Protein AF-A0A2H0I8L8-F1 (afdb_monomer)

Mean predicted aligned error: 6.41 Å

Nearest PDB structures (foldseek):
  3fka-assembly1_D  TM=8.572E-01  e=3.727E-03  Ruegeria pomeroyi DSS-3
  4r80-assembly2_B  TM=9.138E-01  e=1.788E-02  synthetic construct
  9bk6-assembly1_A  TM=7.495E-01  e=1.189E-01  synthetic construct
  8chv-assembly1_A  TM=7.475E-01  e=1.333E+00  Homo sapiens
  7yyh-assembly1_P  TM=5.309E-01  e=5.340E-01  Homo sapiens

Radius of gyration: 14.77 Å; Cα contacts (8 Å, |Δi|>4): 99; chains: 1; bounding box: 41×19×38 Å

Foldseek 3Di:
DWDWDDDPQKIWIWDWDDDPPWIKTKIWIWGQDPNDTDTDDIDIDTDDPPPPDD

Solvent-accessible surface area (backbone atoms only — not comparable to full-atom values): 3313 Å² total; per-residue (Å²): 96,77,48,77,50,78,58,92,50,37,33,44,34,42,41,44,47,77,60,85,99,38,49,39,40,36,41,34,36,32,38,54,56,96,93,36,81,41,82,76,44,77,49,79,46,83,54,79,86,76,83,80,78,130

Structure (mmCIF, N/CA/C/O backbone):
data_AF-A0A2H0I8L8-F1
#
_entry.id   AF-A0A2H0I8L8-F1
#
loop_
_atom_site.group_PDB
_atom_site.id
_atom_site.type_symbol
_atom_site.label_atom_id
_atom_site.label_alt_id
_atom_site.label_comp_id
_atom_site.label_asym_id
_atom_site.label_entity_id
_atom_site.label_seq_id
_atom_site.pdbx_PDB_ins_code
_atom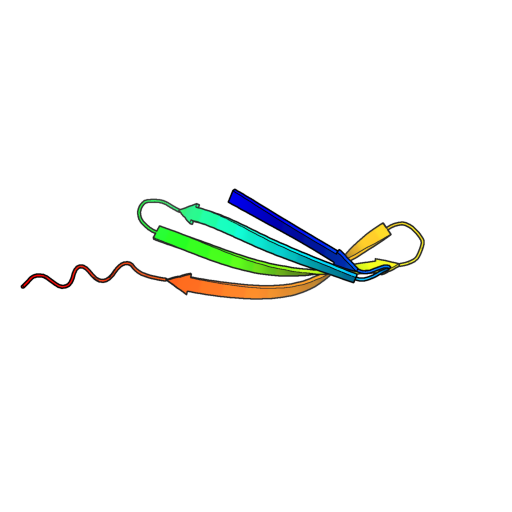_site.Cartn_x
_atom_site.Cartn_y
_atom_site.Cartn_z
_atom_site.occupancy
_atom_site.B_iso_or_equiv
_atom_site.auth_seq_id
_atom_site.auth_comp_id
_atom_site.auth_asym_id
_atom_site.auth_atom_id
_atom_site.pdbx_PDB_model_num
ATOM 1 N N . MET A 1 1 ? -8.781 -4.035 7.376 1.00 82.5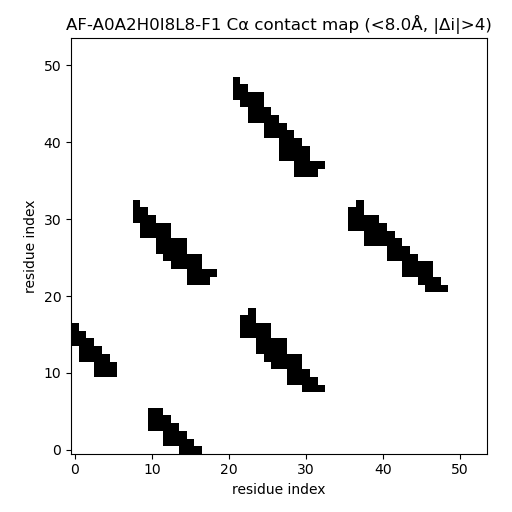6 1 MET A N 1
ATOM 2 C CA . MET A 1 1 ? -9.265 -4.100 5.975 1.00 82.56 1 MET A CA 1
ATOM 3 C C . MET A 1 1 ? -8.271 -3.359 5.107 1.00 82.56 1 MET A C 1
ATOM 5 O O . MET A 1 1 ? -7.875 -2.260 5.488 1.00 82.56 1 MET A O 1
ATOM 9 N N . ILE A 1 2 ? -7.854 -3.965 4.000 1.00 90.25 2 ILE A N 1
ATOM 10 C CA . ILE A 1 2 ? -6.881 -3.399 3.063 1.00 90.25 2 ILE A CA 1
ATOM 11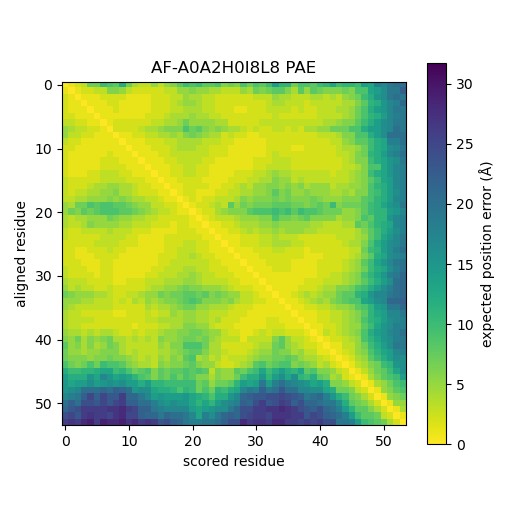 C C . ILE A 1 2 ? -7.578 -3.300 1.708 1.00 90.25 2 ILE A C 1
ATOM 13 O O . ILE A 1 2 ? -8.208 -4.264 1.283 1.00 90.25 2 ILE A O 1
ATOM 17 N N . ALA A 1 3 ? -7.498 -2.136 1.072 1.00 93.81 3 ALA A N 1
ATOM 18 C CA . ALA A 1 3 ? -7.895 -1.943 -0.318 1.00 93.81 3 ALA A CA 1
ATOM 19 C C . ALA A 1 3 ? -6.672 -1.479 -1.109 1.00 93.81 3 ALA A C 1
ATOM 21 O O . ALA A 1 3 ? -5.878 -0.686 -0.596 1.00 93.81 3 ALA A O 1
ATOM 22 N N . ILE A 1 4 ? -6.516 -1.994 -2.323 1.00 96.31 4 ILE A N 1
ATOM 23 C CA . ILE A 1 4 ? -5.387 -1.698 -3.202 1.00 96.31 4 ILE A CA 1
ATOM 24 C C . ILE A 1 4 ? -5.963 -1.349 -4.567 1.00 96.31 4 ILE A C 1
ATOM 26 O O . ILE A 1 4 ? -6.806 -2.086 -5.073 1.00 96.31 4 ILE A O 1
ATOM 30 N N . ASP A 1 5 ? -5.504 -0.238 -5.127 1.00 97.12 5 ASP A N 1
ATOM 31 C CA . ASP A 1 5 ? -5.747 0.143 -6.514 1.00 97.12 5 ASP A CA 1
ATOM 32 C C . ASP A 1 5 ? -4.400 0.233 -7.236 1.00 97.12 5 ASP A C 1
ATOM 34 O O . ASP A 1 5 ? -3.453 0.812 -6.696 1.00 97.12 5 ASP A O 1
ATOM 38 N N . ILE A 1 6 ? -4.289 -0.394 -8.406 1.00 97.12 6 ILE A N 1
ATOM 39 C CA . ILE A 1 6 ? -3.035 -0.535 -9.154 1.00 97.12 6 ILE A CA 1
ATOM 40 C C . ILE A 1 6 ? -3.247 0.029 -10.550 1.00 97.12 6 ILE A C 1
ATOM 42 O O . ILE A 1 6 ? -4.131 -0.414 -11.281 1.00 97.12 6 ILE A O 1
ATOM 46 N N . HIS A 1 7 ? 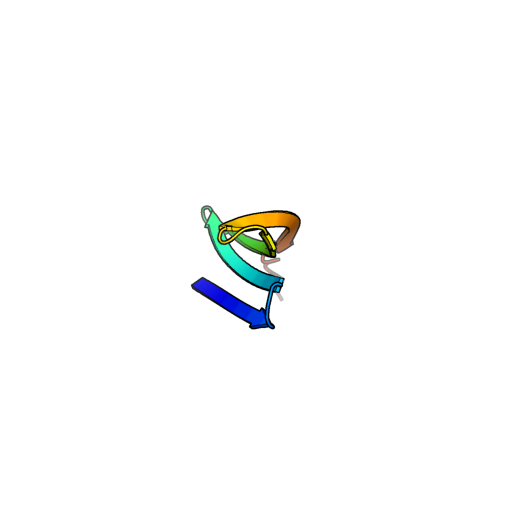-2.387 0.963 -10.938 1.00 95.31 7 HIS A N 1
ATOM 47 C CA . HIS A 1 7 ? -2.389 1.572 -12.253 1.00 95.31 7 HIS A CA 1
ATOM 48 C C . HIS A 1 7 ? -0.967 1.560 -12.822 1.00 95.31 7 HIS A C 1
ATOM 50 O O . HIS A 1 7 ? -0.154 2.425 -12.511 1.00 95.31 7 HIS A O 1
ATOM 56 N N . HIS A 1 8 ? -0.684 0.564 -13.669 1.00 94.38 8 HIS A N 1
ATOM 57 C CA . HIS A 1 8 ? 0.640 0.311 -14.250 1.00 94.38 8 HIS A CA 1
ATOM 58 C C . HIS A 1 8 ? 1.734 0.152 -13.179 1.00 94.38 8 HIS A C 1
ATOM 60 O O . HIS A 1 8 ? 1.759 -0.845 -12.461 1.00 94.38 8 HIS A O 1
ATOM 66 N N . ASP A 1 9 ? 2.630 1.127 -13.089 1.00 97.00 9 ASP A N 1
ATOM 67 C CA . ASP A 1 9 ? 3.787 1.196 -12.207 1.00 97.00 9 ASP A CA 1
ATOM 68 C C . ASP A 1 9 ? 3.489 1.922 -10.892 1.00 97.00 9 ASP A C 1
ATOM 70 O O . ASP A 1 9 ? 4.377 2.076 -10.062 1.00 97.00 9 ASP A O 1
ATOM 74 N N . ILE A 1 10 ? 2.248 2.350 -10.662 1.00 96.50 10 ILE A N 1
ATOM 75 C CA . ILE A 1 10 ? 1.836 3.023 -9.432 1.00 96.50 10 ILE A CA 1
ATOM 76 C C . ILE A 1 10 ? 0.742 2.204 -8.755 1.00 96.50 10 ILE A C 1
ATOM 78 O O . ILE A 1 10 ? -0.163 1.682 -9.404 1.00 96.50 10 ILE A O 1
ATOM 82 N N . ALA A 1 11 ? 0.788 2.114 -7.428 1.00 97.00 11 ALA A N 1
ATOM 83 C CA . ALA A 1 11 ? -0.315 1.581 -6.641 1.00 97.00 11 ALA A CA 1
ATOM 84 C C . ALA A 1 11 ? -0.622 2.476 -5.441 1.00 97.00 11 ALA A C 1
ATOM 86 O O . ALA A 1 11 ? 0.266 3.079 -4.838 1.00 97.00 11 ALA A O 1
ATOM 87 N N . ILE A 1 12 ? -1.897 2.547 -5.069 1.00 96.50 12 ILE A N 1
ATOM 88 C CA . ILE A 1 12 ? -2.355 3.218 -3.856 1.00 96.50 12 ILE A CA 1
ATOM 89 C C . ILE A 1 12 ? -2.980 2.169 -2.944 1.00 96.50 12 ILE A C 1
ATOM 91 O O . ILE A 1 12 ? -3.939 1.487 -3.299 1.00 96.50 12 ILE A O 1
ATOM 95 N N . VAL A 1 13 ? -2.448 2.066 -1.731 1.00 96.50 13 VAL A N 1
ATOM 96 C CA . VAL A 1 13 ? -2.948 1.175 -0.687 1.00 96.50 13 VAL A CA 1
ATOM 97 C C . VAL A 1 13 ? -3.665 2.001 0.366 1.00 96.50 13 VAL A C 1
ATOM 99 O O . VAL A 1 13 ? -3.093 2.922 0.944 1.00 96.50 13 VAL A O 1
ATOM 102 N N . LYS A 1 14 ? -4.907 1.633 0.670 1.00 95.38 14 LYS A N 1
ATOM 103 C CA . LYS A 1 14 ? -5.651 2.116 1.834 1.00 95.38 14 LYS A CA 1
ATOM 104 C C . LYS A 1 14 ? -5.668 1.021 2.893 1.00 95.38 14 LYS A C 1
ATOM 106 O O . LYS A 1 14 ? -6.433 0.059 2.799 1.00 95.38 14 LYS A O 1
ATOM 111 N N . ALA A 1 15 ? -4.847 1.183 3.923 1.00 93.56 15 ALA A N 1
ATOM 112 C CA . ALA A 1 15 ? -4.770 0.266 5.051 1.00 93.56 15 ALA A CA 1
ATOM 113 C C . ALA A 1 15 ? -5.563 0.821 6.239 1.00 93.56 15 ALA A C 1
ATOM 115 O O . ALA A 1 15 ? -5.257 1.889 6.765 1.00 93.56 15 ALA A O 1
ATOM 116 N N . ARG A 1 16 ? -6.593 0.091 6.684 1.00 92.12 16 ARG A N 1
ATOM 117 C CA . ARG A 1 16 ? -7.330 0.411 7.912 1.00 92.12 16 ARG A CA 1
ATOM 118 C C . ARG A 1 16 ? -6.899 -0.522 9.035 1.00 92.12 16 ARG A C 1
ATOM 120 O O . ARG A 1 16 ? -7.184 -1.724 8.965 1.00 92.12 16 ARG A O 1
ATOM 127 N N . VAL A 1 17 ? -6.273 0.053 10.059 1.00 89.19 17 VAL A N 1
ATOM 128 C CA . VAL A 1 17 ? -5.674 -0.665 11.190 1.00 89.19 17 VAL A CA 1
ATOM 129 C C . VAL A 1 17 ? -6.417 -0.302 12.482 1.00 89.19 17 VAL A C 1
ATOM 131 O O . VAL A 1 17 ? -6.489 0.883 12.823 1.00 89.19 17 VAL A O 1
ATOM 134 N N . PRO A 1 18 ? -7.013 -1.278 13.189 1.00 89.31 18 PRO A N 1
ATOM 135 C CA . PRO A 1 18 ? -7.542 -1.053 14.527 1.00 89.31 18 PRO A CA 1
ATOM 136 C C . PRO A 1 18 ? -6.397 -1.017 15.550 1.00 89.31 18 PRO A C 1
ATOM 138 O O . PRO A 1 18 ? -5.513 -1.871 15.526 1.00 89.31 18 PRO A O 1
ATOM 141 N N . VAL A 1 19 ? -6.422 -0.045 16.461 1.00 85.94 19 VAL A N 1
ATOM 142 C CA . VAL A 1 19 ? -5.507 0.048 17.609 1.00 85.94 19 VAL A CA 1
ATOM 143 C C . VAL A 1 19 ? -6.356 0.375 18.836 1.00 85.94 19 VAL A C 1
ATOM 145 O O . VAL A 1 19 ? -6.754 1.521 19.052 1.00 85.94 19 VAL A O 1
ATOM 148 N N . GLY A 1 20 ? -6.707 -0.659 19.602 1.00 87.06 20 GLY A N 1
ATOM 149 C CA . GLY A 1 20 ? -7.718 -0.556 20.655 1.00 87.06 20 GLY A CA 1
ATOM 150 C C . GLY A 1 20 ? -9.090 -0.178 20.083 1.00 87.06 20 GLY A C 1
ATOM 151 O O . GLY A 1 20 ? -9.551 -0.771 19.110 1.00 87.06 20 GLY A O 1
ATOM 1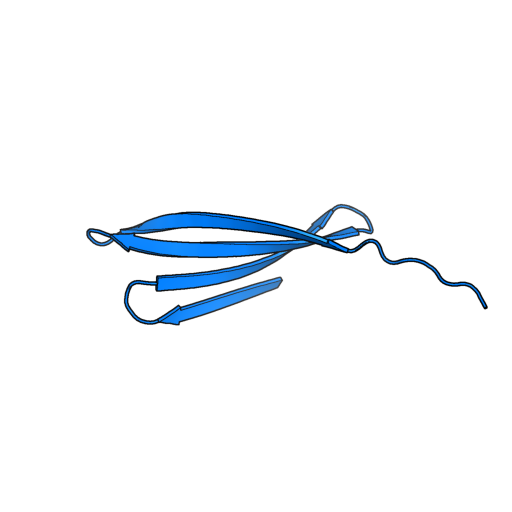52 N N . GLU A 1 21 ? -9.730 0.841 20.658 1.00 85.44 21 GLU A N 1
ATOM 153 C CA . GLU A 1 21 ? -11.033 1.356 20.198 1.00 85.44 21 GLU A CA 1
ATOM 154 C C . GLU A 1 21 ? -10.931 2.346 19.021 1.00 85.44 21 GLU A C 1
ATOM 156 O O . GLU A 1 21 ? -11.933 2.910 18.568 1.00 85.44 21 GLU A O 1
ATOM 161 N N . ILE A 1 22 ? -9.716 2.597 18.533 1.00 84.44 22 ILE A N 1
ATOM 162 C CA . ILE A 1 22 ? -9.428 3.603 17.515 1.00 84.44 22 ILE A CA 1
ATOM 163 C C . ILE A 1 22 ? -9.149 2.922 16.177 1.00 84.44 22 ILE A C 1
ATOM 165 O O . ILE A 1 22 ? -8.534 1.860 16.108 1.00 84.44 22 ILE A O 1
ATOM 169 N N . TYR A 1 23 ? -9.562 3.578 15.093 1.00 84.31 23 TYR A N 1
ATOM 170 C CA . TYR A 1 23 ? -9.206 3.179 13.737 1.00 84.31 23 TYR A CA 1
ATOM 171 C C . TYR A 1 23 ? -8.266 4.202 13.108 1.00 84.31 23 TYR A C 1
ATOM 173 O O . TYR A 1 23 ? -8.595 5.384 12.996 1.00 84.31 23 TYR A O 1
ATOM 181 N N . PHE A 1 24 ? -7.128 3.715 12.627 1.00 88.06 24 PHE A N 1
ATOM 182 C CA . PHE A 1 24 ? -6.204 4.469 11.793 1.00 88.06 24 PHE A CA 1
ATOM 183 C C . PHE A 1 24 ? -6.443 4.108 10.331 1.00 88.06 24 PHE A C 1
ATOM 185 O O . PHE A 1 24 ? -6.759 2.960 10.007 1.00 88.06 24 PHE A O 1
ATOM 192 N N . THR A 1 25 ? -6.340 5.099 9.448 1.00 92.06 25 THR A N 1
ATOM 193 C CA . THR A 1 25 ? -6.345 4.871 8.002 1.00 92.06 25 THR A CA 1
ATOM 194 C C . THR A 1 25 ? -5.071 5.445 7.415 1.00 92.06 25 THR A C 1
ATOM 196 O O . THR A 1 25 ? -4.877 6.661 7.422 1.00 92.06 25 THR A O 1
ATOM 199 N N . ASP A 1 26 ? -4.245 4.562 6.876 1.00 92.12 26 ASP A N 1
ATOM 200 C CA . ASP A 1 26 ? -3.013 4.910 6.191 1.00 92.12 26 ASP A CA 1
ATOM 201 C C . ASP A 1 26 ? -3.228 4.788 4.682 1.00 92.12 26 ASP A C 1
ATOM 203 O O . ASP A 1 26 ? -3.770 3.792 4.199 1.00 92.12 26 ASP A O 1
ATOM 207 N N . TYR A 1 27 ? -2.813 5.817 3.950 1.00 94.00 27 TYR A N 1
ATOM 208 C CA . TYR A 1 27 ? -2.723 5.807 2.495 1.00 94.00 27 TYR A CA 1
ATOM 209 C C . TYR A 1 27 ? -1.250 5.708 2.114 1.00 94.00 27 TYR A C 1
ATOM 211 O O . TYR A 1 27 ? -0.455 6.565 2.508 1.00 94.00 27 TYR A O 1
ATOM 219 N N . ILE A 1 28 ? -0.891 4.659 1.384 1.00 95.81 28 ILE A N 1
ATOM 220 C CA . ILE A 1 28 ? 0.484 4.367 0.983 1.00 95.81 28 ILE A CA 1
ATOM 221 C C . ILE A 1 28 ? 0.537 4.389 -0.540 1.00 95.81 28 ILE A C 1
ATOM 223 O O . ILE A 1 28 ? -0.211 3.662 -1.188 1.00 95.81 28 ILE A O 1
ATOM 227 N N . THR A 1 29 ? 1.411 5.214 -1.100 1.00 96.44 29 THR A N 1
ATOM 228 C CA . THR A 1 29 ? 1.732 5.201 -2.527 1.00 96.44 29 THR A CA 1
ATOM 229 C C . THR A 1 29 ? 2.926 4.287 -2.741 1.00 96.44 29 THR A C 1
ATOM 231 O O . THR A 1 29 ? 3.961 4.450 -2.088 1.00 96.44 29 THR A O 1
ATOM 234 N N . LEU A 1 30 ? 2.773 3.333 -3.650 1.00 97.06 30 LEU A N 1
ATOM 235 C CA . LEU A 1 30 ? 3.824 2.440 -4.101 1.00 97.06 30 LEU A CA 1
ATOM 236 C C . LEU A 1 30 ? 4.185 2.768 -5.548 1.00 97.06 30 LEU A C 1
ATOM 238 O O . LEU A 1 30 ? 3.299 3.089 -6.339 1.00 97.06 30 LEU A O 1
ATOM 242 N N . VAL A 1 31 ? 5.463 2.626 -5.888 1.00 97.31 31 VAL A N 1
ATOM 243 C CA . VAL A 1 31 ? 5.959 2.709 -7.268 1.00 97.31 31 VAL A CA 1
ATOM 244 C C . VAL A 1 31 ? 6.700 1.418 -7.610 1.00 97.31 31 VAL A C 1
ATOM 246 O O . VAL A 1 31 ? 7.425 0.869 -6.776 1.00 97.31 31 VAL A O 1
ATOM 249 N N . HIS A 1 32 ? 6.493 0.895 -8.815 1.00 96.75 32 HIS A N 1
ATOM 250 C CA . HIS A 1 32 ? 7.154 -0.291 -9.341 1.00 96.75 32 HIS A CA 1
ATOM 251 C C . HIS A 1 32 ? 8.391 0.126 -10.127 1.00 96.75 32 HIS A C 1
ATOM 253 O O . HIS A 1 32 ? 8.306 0.602 -11.253 1.00 96.75 32 HIS A O 1
ATOM 259 N N . LEU A 1 33 ? 9.559 -0.055 -9.518 1.00 95.00 33 LEU A N 1
ATOM 260 C CA . LEU A 1 33 ? 10.846 0.269 -10.124 1.00 95.00 33 LEU A CA 1
ATOM 261 C C . LEU A 1 33 ? 11.688 -0.999 -10.205 1.00 95.00 33 LEU A C 1
ATOM 263 O O . LEU A 1 33 ? 11.878 -1.705 -9.210 1.00 95.00 33 LEU A O 1
ATOM 267 N N . SER A 1 34 ? 12.199 -1.295 -11.401 1.00 94.81 34 SER A N 1
ATOM 268 C CA . SER A 1 34 ? 13.099 -2.432 -11.646 1.00 94.81 34 SER A CA 1
ATOM 269 C C . SER A 1 34 ? 12.534 -3.774 -11.158 1.00 94.81 34 SER A C 1
ATOM 271 O O . SER A 1 34 ? 13.229 -4.569 -10.523 1.00 94.81 34 SER A O 1
ATOM 273 N N . GLY A 1 35 ? 11.245 -4.019 -11.412 1.00 95.25 35 GLY A N 1
ATOM 274 C CA . GLY A 1 35 ? 10.583 -5.272 -11.042 1.00 95.25 35 GLY A CA 1
ATOM 275 C C . GLY A 1 35 ? 10.143 -5.363 -9.577 1.00 95.25 35 GLY A C 1
ATOM 276 O O . GLY A 1 35 ? 9.620 -6.402 -9.175 1.00 95.25 35 GLY A O 1
ATOM 277 N N . LYS A 1 36 ? 10.318 -4.305 -8.772 1.00 96.38 36 LYS A N 1
ATOM 278 C CA . LYS A 1 36 ? 9.992 -4.303 -7.339 1.00 96.38 36 LYS A CA 1
ATOM 279 C C . LYS A 1 36 ? 9.105 -3.122 -6.964 1.00 96.38 36 LYS A C 1
ATOM 281 O O . LYS A 1 36 ? 9.352 -1.996 -7.378 1.00 96.38 36 LYS A O 1
ATOM 286 N N . TRP A 1 37 ? 8.110 -3.379 -6.121 1.00 96.62 37 TRP A N 1
ATOM 287 C CA . TRP A 1 37 ? 7.307 -2.330 -5.496 1.00 96.62 37 TRP A CA 1
ATOM 288 C C . TRP A 1 37 ? 8.075 -1.685 -4.343 1.00 96.62 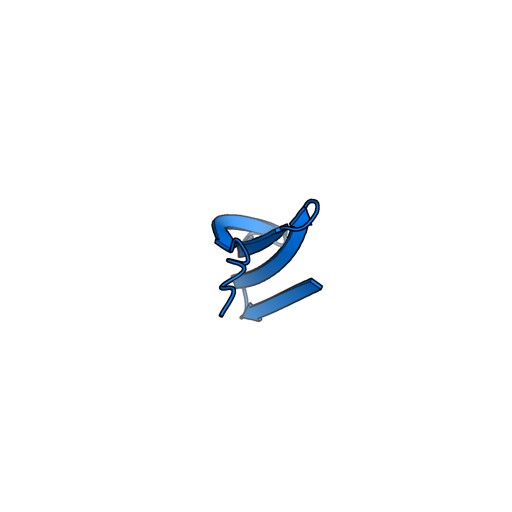37 TRP A C 1
ATOM 290 O O . TRP A 1 37 ? 8.620 -2.385 -3.489 1.00 96.62 37 TRP A O 1
ATOM 300 N N . GLN A 1 38 ? 8.096 -0.359 -4.314 1.00 96.69 38 GLN A N 1
ATOM 301 C CA . GLN A 1 38 ? 8.741 0.444 -3.280 1.00 96.69 38 GLN A CA 1
ATOM 302 C C . GLN A 1 38 ? 7.747 1.451 -2.713 1.00 96.69 38 GLN A C 1
ATOM 304 O O . GLN A 1 38 ? 6.868 1.925 -3.428 1.00 96.69 38 GLN A O 1
ATOM 309 N N . VAL A 1 39 ? 7.870 1.766 -1.424 1.00 95.69 39 VAL A N 1
ATOM 310 C CA . VAL A 1 39 ? 7.043 2.792 -0.780 1.00 95.69 39 VAL A CA 1
ATOM 311 C C . VAL A 1 39 ? 7.617 4.161 -1.108 1.00 95.69 39 VAL A C 1
ATOM 313 O O . VAL A 1 39 ? 8.716 4.480 -0.670 1.00 95.69 39 VAL A O 1
ATOM 316 N N . GLU A 1 40 ? 6.841 4.974 -1.816 1.00 93.44 40 GLU A N 1
ATOM 317 C CA . GLU A 1 40 ? 7.221 6.347 -2.161 1.00 93.44 40 GLU A CA 1
ATOM 318 C C . GLU A 1 40 ? 6.743 7.331 -1.088 1.00 93.44 40 GLU A C 1
ATOM 320 O O . GLU A 1 40 ? 7.476 8.197 -0.616 1.00 93.44 40 GLU A O 1
ATOM 325 N N . LYS A 1 41 ? 5.484 7.189 -0.658 1.00 89.06 41 LYS A N 1
ATOM 326 C CA . LYS A 1 41 ? 4.860 8.111 0.295 1.00 89.06 41 LYS A CA 1
ATOM 327 C C . LYS A 1 41 ? 3.873 7.396 1.194 1.00 89.06 41 LYS A C 1
ATOM 329 O O . LYS A 1 41 ? 3.108 6.547 0.751 1.00 89.06 41 LYS A O 1
ATOM 334 N N . THR A 1 42 ? 3.835 7.804 2.460 1.00 88.25 42 THR A N 1
ATOM 335 C CA . THR A 1 42 ? 2.804 7.379 3.412 1.00 88.25 42 THR A CA 1
ATOM 336 C C . THR A 1 42 ? 2.119 8.599 4.015 1.00 88.25 42 THR A C 1
ATOM 338 O O . THR A 1 42 ? 2.778 9.518 4.490 1.00 88.25 42 THR A O 1
ATOM 341 N N . THR A 1 43 ? 0.787 8.615 4.007 1.00 89.50 43 THR A N 1
ATOM 342 C CA . THR A 1 43 ? -0.037 9.639 4.664 1.00 89.50 43 THR A CA 1
ATOM 343 C C . THR A 1 43 ? -0.966 8.968 5.663 1.00 89.50 43 THR A C 1
ATOM 345 O O . THR A 1 43 ? 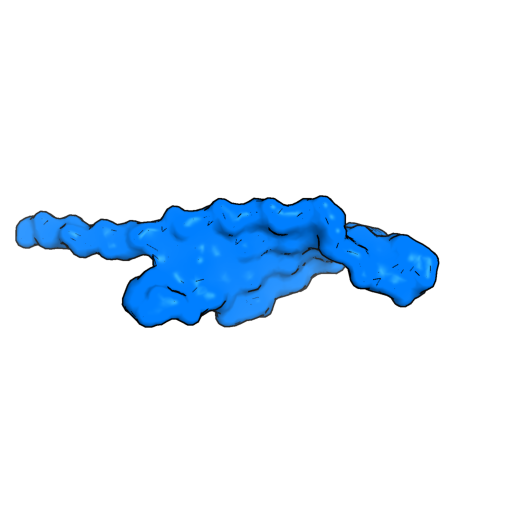-1.805 8.150 5.287 1.00 89.50 43 THR A O 1
ATOM 348 N N . LYS A 1 44 ? -0.839 9.331 6.940 1.00 86.38 44 LYS A N 1
ATOM 349 C CA . LYS A 1 44 ? -1.642 8.764 8.027 1.00 86.38 44 LYS A CA 1
ATOM 350 C C . LYS A 1 44 ? -2.776 9.718 8.382 1.00 86.38 44 LYS A C 1
ATOM 352 O O . LYS A 1 44 ? -2.533 10.899 8.624 1.00 86.38 44 LYS A O 1
ATOM 357 N N . LYS A 1 45 ? -4.013 9.221 8.426 1.00 79.31 45 LYS A N 1
ATOM 358 C CA . LYS A 1 45 ? -5.165 9.968 8.948 1.00 79.31 45 LYS A CA 1
ATOM 359 C C . LYS A 1 45 ? -5.738 9.270 10.174 1.00 79.31 45 LYS A C 1
ATOM 361 O O . LYS A 1 45 ? -6.041 8.076 10.161 1.00 79.31 45 LYS A O 1
ATOM 366 N N . PHE A 1 46 ? -5.909 10.059 11.227 1.00 73.12 46 PHE A N 1
ATOM 367 C CA . PHE A 1 46 ? -6.484 9.637 12.494 1.00 73.12 46 PHE A CA 1
ATOM 368 C C . PHE A 1 46 ? -7.933 10.103 12.593 1.00 73.12 46 PHE A C 1
ATOM 370 O O . PHE A 1 46 ? -8.220 11.286 12.423 1.00 73.12 46 PHE A O 1
ATOM 377 N N . TYR A 1 47 ? -8.835 9.177 12.910 1.00 65.75 47 TYR A N 1
ATOM 378 C CA . TYR A 1 47 ? -10.230 9.489 13.193 1.00 65.75 47 TYR A CA 1
ATOM 37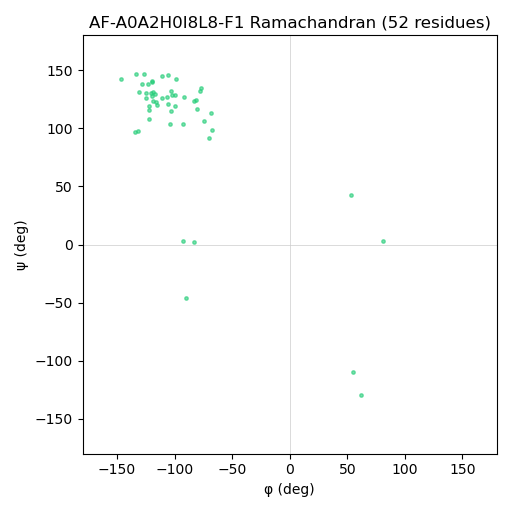9 C C . TYR A 1 47 ? -10.570 8.987 14.598 1.00 65.75 47 TYR A C 1
ATOM 381 O O . TYR A 1 47 ? -10.698 7.784 14.827 1.00 65.75 47 TYR A O 1
ATOM 389 N N . ARG A 1 48 ? -10.739 9.909 15.554 1.00 60.03 48 ARG A N 1
ATOM 390 C CA . ARG A 1 48 ? -11.319 9.593 16.866 1.00 60.03 48 ARG A CA 1
ATOM 391 C C . ARG A 1 48 ? -12.835 9.605 16.729 1.00 60.03 48 ARG A C 1
ATOM 393 O O . ARG A 1 48 ? -13.408 10.612 16.321 1.00 60.03 48 ARG A O 1
ATOM 400 N N . ARG A 1 49 ? -13.499 8.505 17.088 1.00 58.16 49 ARG A N 1
ATOM 401 C CA . ARG A 1 49 ? -14.963 8.472 17.183 1.00 58.16 49 ARG A CA 1
ATOM 402 C C . ARG A 1 49 ? -15.381 9.380 18.345 1.00 58.16 49 ARG A C 1
ATOM 404 O O . ARG A 1 49 ? -15.291 8.985 19.504 1.00 58.16 49 ARG A O 1
ATOM 411 N N . LEU A 1 50 ? -15.778 10.615 18.045 1.00 55.44 50 LEU A N 1
ATOM 412 C CA . LEU A 1 50 ? -16.388 11.510 19.026 1.00 55.44 50 LEU A CA 1
ATOM 413 C C . LEU A 1 50 ? -17.765 10.931 19.376 1.00 55.44 50 LEU A C 1
ATOM 415 O O . LEU A 1 50 ? -18.646 10.851 18.522 1.00 55.44 50 LEU A O 1
ATOM 419 N N . LYS A 1 51 ? -17.939 10.468 20.620 1.00 48.97 51 LYS A N 1
ATOM 420 C CA . LYS A 1 51 ? -19.266 10.166 21.169 1.00 48.97 51 LYS A CA 1
ATOM 421 C C . LYS A 1 51 ? -19.973 11.505 21.382 1.00 48.97 51 LYS A C 1
ATOM 423 O O . LYS A 1 51 ? -19.804 12.119 22.429 1.00 48.97 51 LYS A O 1
ATOM 428 N N . ILE A 1 52 ? -20.723 11.967 20.387 1.00 49.06 52 ILE A N 1
ATOM 429 C CA . ILE A 1 52 ? -21.702 13.035 20.598 1.00 49.06 52 ILE A CA 1
ATOM 430 C C . ILE A 1 52 ? -22.868 12.372 21.341 1.00 49.06 52 ILE A C 1
ATOM 432 O O . ILE A 1 52 ? -23.562 11.529 20.775 1.00 49.06 52 ILE A O 1
ATOM 436 N N . LYS A 1 53 ? -22.997 12.655 22.642 1.00 43.19 53 LYS A N 1
ATOM 437 C CA . LYS A 1 53 ? -24.219 12.363 23.400 1.00 43.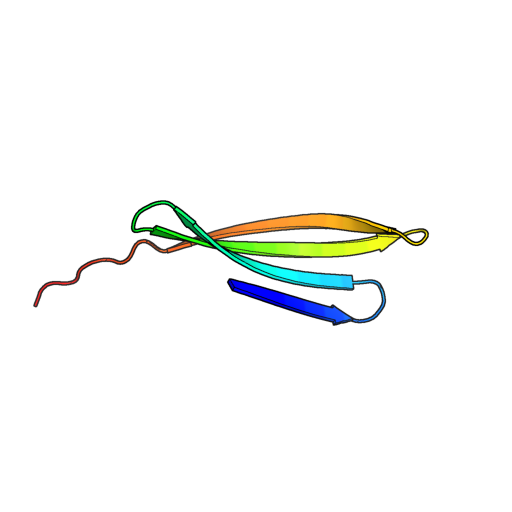19 53 LYS A CA 1
ATOM 438 C C . LYS A 1 53 ? -25.205 13.498 23.105 1.00 43.19 53 LYS A C 1
ATOM 440 O O . LYS A 1 53 ? -24.825 14.654 23.281 1.00 43.19 53 LYS A O 1
ATOM 445 N N . TYR A 1 54 ? -26.394 13.147 22.620 1.00 45.41 54 TYR A N 1
ATOM 446 C CA . TYR A 1 54 ? -27.574 14.012 22.679 1.00 45.41 54 TYR A CA 1
ATOM 447 C C . TYR A 1 54 ? -28.129 14.012 24.102 1.00 45.41 54 TYR A C 1
ATOM 449 O O . TYR A 1 54 ? -27.971 12.962 24.775 1.00 45.41 54 TYR A O 1
#

Sequence (54 aa):
MIAIDIHHDIAIVKARVPVGEIYFTDYITLVHLSGKWQVEKTTKKFYRRLKIKY

Secondary structure (DSSP, 8-state):
-EEEEEETTEEEEEEEEEETTEEEEEEEEEEEETTEEEEEEEEEEEE-------

pLDDT: mean 86.34, std 14.95, range [43.19, 97.31]